Protein AF-A0A7W1Z2C4-F1 (afdb_monomer_lite)

Radius of gyration: 12.13 Å; chains: 1; bounding box: 27×24×35 Å

Foldseek 3Di:
DDDDPLLVCCLPVCVVLCVPQQLPDQDAPPHGDPSVVSVVLSVCSNVVVDPPSVPSVVSSVRSVVCVVPVD

Sequence (71 aa):
GFEVPMGAWLRSSLREMVEESLLKRDEMLGLEVNKKALRQLYDLHLNGRSDYSWALWPLLSLSLWMKKHYQ

Structure (mmCIF, N/CA/C/O backbone):
data_AF-A0A7W1Z2C4-F1
#
_entry.id   AF-A0A7W1Z2C4-F1
#
loop_
_atom_site.group_PDB
_atom_site.id
_atom_site.type_symbol
_atom_site.label_atom_id
_atom_site.label_alt_id
_atom_site.label_comp_id
_atom_site.label_asym_id
_atom_site.label_entity_id
_atom_site.label_seq_id
_atom_site.pdbx_PDB_ins_code
_atom_site.Cartn_x
_atom_site.Cartn_y
_atom_site.Cartn_z
_atom_site.occupancy
_atom_site.B_iso_or_equiv
_atom_site.auth_seq_id
_atom_site.auth_comp_id
_atom_site.auth_asym_id
_atom_site.auth_atom_id
_atom_site.pdbx_PDB_model_num
ATOM 1 N N . GLY A 1 1 ? 7.771 12.791 -21.812 1.00 54.44 1 GLY A N 1
ATOM 2 C CA . GLY A 1 1 ? 7.299 13.180 -20.470 1.00 54.44 1 GLY A CA 1
ATOM 3 C C . GLY A 1 1 ? 7.907 12.234 -19.460 1.00 54.44 1 GLY A C 1
ATOM 4 O O . GLY A 1 1 ? 8.135 11.087 -19.817 1.00 54.44 1 GLY A O 1
ATOM 5 N N . PHE A 1 2 ? 8.221 12.704 -18.255 1.00 69.69 2 PHE A N 1
ATOM 6 C CA . PHE A 1 2 ? 8.695 11.841 -17.171 1.00 69.69 2 PHE A CA 1
ATOM 7 C C . PHE A 1 2 ? 7.479 11.219 -16.491 1.00 69.69 2 PHE A C 1
ATOM 9 O O . PHE A 1 2 ? 6.729 11.919 -15.814 1.00 69.69 2 PHE A O 1
ATOM 16 N N . GLU A 1 3 ? 7.248 9.929 -16.715 1.00 76.44 3 GLU A N 1
ATOM 17 C CA . GLU A 1 3 ? 6.251 9.204 -15.936 1.00 76.44 3 GLU A CA 1
ATOM 18 C C . GLU A 1 3 ? 6.789 8.961 -14.529 1.00 76.44 3 GLU A C 1
ATOM 20 O O . GLU A 1 3 ? 7.939 8.562 -14.330 1.00 76.44 3 GLU A O 1
ATOM 25 N N . VAL A 1 4 ? 5.945 9.231 -13.540 1.00 84.88 4 VAL A N 1
ATOM 26 C CA . VAL A 1 4 ? 6.240 8.936 -12.143 1.00 84.88 4 VAL A CA 1
ATOM 27 C C . VAL A 1 4 ? 6.305 7.411 -11.991 1.00 84.88 4 VAL A C 1
ATOM 29 O O . VAL A 1 4 ? 5.316 6.743 -12.302 1.00 84.88 4 VAL A O 1
ATOM 32 N N . PRO A 1 5 ? 7.412 6.827 -11.496 1.00 92.75 5 PRO A N 1
ATOM 33 C CA . PRO A 1 5 ? 7.592 5.379 -11.449 1.00 92.75 5 PRO A CA 1
ATOM 34 C C . PRO A 1 5 ? 6.872 4.765 -10.236 1.00 92.75 5 PRO A C 1
ATOM 36 O O . PRO A 1 5 ? 7.480 4.082 -9.409 1.00 92.75 5 PRO A O 1
ATOM 39 N N . MET A 1 6 ? 5.558 4.999 -10.133 1.00 94.38 6 MET A N 1
ATOM 40 C CA . MET A 1 6 ? 4.716 4.569 -9.010 1.00 94.38 6 MET A CA 1
ATOM 41 C C . MET A 1 6 ? 4.886 3.078 -8.720 1.00 94.38 6 MET A C 1
ATOM 43 O O . MET A 1 6 ? 5.105 2.698 -7.573 1.00 94.38 6 MET A O 1
ATOM 47 N N . GLY A 1 7 ? 4.881 2.238 -9.758 1.00 95.50 7 GLY A N 1
ATOM 48 C CA . GLY A 1 7 ? 5.030 0.794 -9.592 1.00 95.50 7 GLY A CA 1
ATOM 49 C C . GLY A 1 7 ? 6.410 0.353 -9.127 1.00 95.50 7 GLY A C 1
ATOM 50 O O . GLY A 1 7 ? 6.536 -0.694 -8.500 1.00 95.50 7 GLY A O 1
ATOM 51 N N . ALA A 1 8 ? 7.467 1.119 -9.406 1.00 95.69 8 ALA A N 1
ATOM 52 C CA . ALA A 1 8 ? 8.783 0.829 -8.843 1.00 95.69 8 ALA A CA 1
ATOM 53 C C . ALA A 1 8 ? 8.807 1.175 -7.350 1.00 95.69 8 ALA A C 1
ATOM 55 O O . ALA A 1 8 ? 9.256 0.366 -6.539 1.00 95.69 8 ALA A O 1
ATOM 56 N N . TRP A 1 9 ? 8.268 2.335 -6.973 1.00 96.69 9 TRP A N 1
ATOM 57 C CA . TRP A 1 9 ? 8.213 2.773 -5.579 1.00 96.69 9 TRP A CA 1
ATOM 58 C C . TRP A 1 9 ? 7.341 1.864 -4.716 1.00 96.69 9 TRP A C 1
ATOM 60 O O . TRP A 1 9 ? 7.795 1.399 -3.674 1.00 96.69 9 TRP A O 1
ATOM 70 N N . LEU A 1 10 ? 6.134 1.525 -5.174 1.00 97.06 10 LEU A N 1
ATOM 71 C CA . LEU A 1 10 ? 5.206 0.633 -4.465 1.00 97.06 10 LEU A CA 1
ATOM 72 C C . LEU A 1 10 ? 5.774 -0.781 -4.246 1.00 97.06 10 LEU A C 1
ATOM 74 O O . LEU A 1 10 ? 5.417 -1.435 -3.267 1.00 97.06 10 LEU A O 1
ATOM 78 N N . ARG A 1 11 ? 6.692 -1.234 -5.112 1.00 96.81 11 ARG A N 1
ATOM 79 C CA . ARG A 1 11 ? 7.416 -2.511 -4.968 1.00 96.81 11 ARG A CA 1
ATOM 80 C C . ARG A 1 11 ? 8.694 -2.423 -4.132 1.00 96.81 11 ARG A C 1
ATOM 82 O O . ARG A 1 11 ? 9.237 -3.461 -3.762 1.00 96.81 11 ARG A O 1
ATOM 89 N N . SER A 1 12 ? 9.195 -1.219 -3.857 1.00 95.81 12 SER A N 1
ATOM 90 C CA . SER A 1 12 ? 10.481 -1.007 -3.183 1.00 95.81 12 SER A CA 1
ATOM 91 C C . SER A 1 12 ? 10.380 0.043 -2.077 1.00 95.81 12 SER A C 1
ATOM 93 O O . SER A 1 12 ? 9.992 -0.288 -0.961 1.00 95.81 12 SER A O 1
ATOM 95 N N . SER A 1 13 ? 10.695 1.304 -2.367 1.00 96.75 13 SER A N 1
ATOM 96 C CA . SER A 1 13 ? 10.827 2.380 -1.379 1.00 96.75 13 SER A CA 1
ATOM 97 C C . SER A 1 13 ? 9.563 2.664 -0.558 1.00 96.75 13 SER A C 1
ATOM 99 O O . SER A 1 13 ? 9.672 3.172 0.552 1.00 96.75 13 SER A O 1
ATOM 101 N N . LEU A 1 14 ? 8.373 2.333 -1.066 1.00 97.25 14 LEU A N 1
ATOM 102 C CA . LEU A 1 14 ? 7.092 2.496 -0.367 1.00 97.25 14 LEU A CA 1
ATOM 103 C C . LEU A 1 14 ? 6.511 1.176 0.148 1.00 97.25 14 LEU A C 1
ATOM 105 O O . LEU A 1 14 ? 5.416 1.178 0.708 1.00 97.25 14 LEU A O 1
ATOM 109 N N . ARG A 1 15 ? 7.218 0.054 -0.024 1.00 96.56 15 ARG A N 1
ATOM 110 C CA . ARG A 1 15 ? 6.725 -1.279 0.337 1.00 96.56 15 ARG A CA 1
ATOM 111 C C . ARG A 1 15 ? 6.307 -1.350 1.808 1.00 96.56 15 ARG A C 1
ATOM 113 O O . ARG A 1 15 ? 5.165 -1.686 2.103 1.00 96.56 15 ARG A O 1
ATOM 120 N N . GLU A 1 16 ? 7.208 -0.963 2.706 1.00 96.94 16 GLU A N 1
ATOM 121 C CA . GLU A 1 16 ? 6.957 -0.944 4.152 1.00 96.94 16 GLU A CA 1
ATOM 122 C C . GLU A 1 16 ? 5.795 -0.007 4.504 1.00 96.94 16 GLU A C 1
ATOM 124 O O . GLU A 1 16 ? 4.931 -0.335 5.310 1.00 96.94 16 GLU A O 1
ATOM 129 N N . MET A 1 17 ? 5.700 1.141 3.831 1.00 97.00 17 MET A N 1
ATOM 130 C CA . MET A 1 17 ? 4.617 2.094 4.058 1.00 97.00 17 MET A CA 1
ATOM 131 C C . MET A 1 17 ? 3.246 1.515 3.683 1.00 97.00 17 MET A C 1
ATOM 133 O O . MET A 1 17 ? 2.263 1.760 4.387 1.00 97.00 17 MET A O 1
ATOM 137 N N . VAL A 1 18 ? 3.175 0.718 2.613 1.00 97.62 18 VAL A N 1
ATOM 138 C CA . VAL A 1 18 ? 1.969 -0.030 2.241 1.00 97.62 18 VAL A CA 1
ATOM 139 C C . VAL A 1 18 ? 1.644 -1.083 3.299 1.00 97.62 18 VAL A C 1
ATOM 141 O O . VAL A 1 18 ? 0.514 -1.113 3.789 1.00 97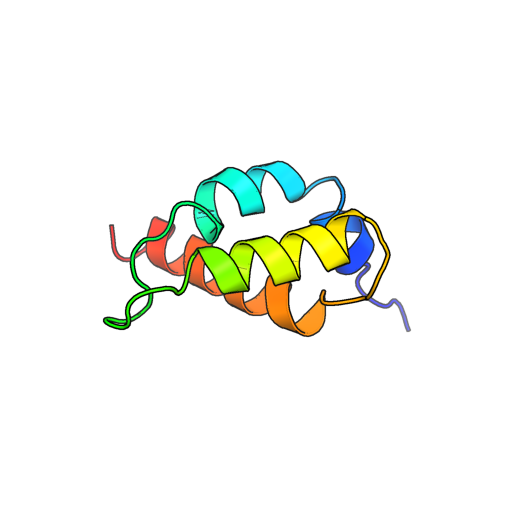.62 18 VAL A O 1
ATOM 144 N N . GLU A 1 19 ? 2.618 -1.901 3.694 1.00 97.06 19 GLU A N 1
ATOM 145 C CA . GLU A 1 19 ? 2.443 -2.960 4.699 1.00 97.06 19 GLU A CA 1
ATOM 146 C C . GLU A 1 19 ? 1.975 -2.411 6.057 1.00 97.06 19 GLU A C 1
ATOM 148 O O . GLU A 1 19 ? 1.050 -2.964 6.656 1.00 97.06 19 GLU A O 1
ATOM 153 N N . GLU A 1 20 ? 2.523 -1.279 6.494 1.00 96.00 20 GLU A N 1
ATOM 154 C CA . GLU A 1 20 ? 2.245 -0.696 7.806 1.00 96.00 20 GLU A CA 1
ATOM 155 C C . GLU A 1 20 ? 1.026 0.225 7.835 1.00 96.00 20 GLU A C 1
ATOM 157 O O . GLU A 1 20 ? 0.276 0.227 8.810 1.00 96.00 20 GLU A O 1
ATOM 162 N N . SER A 1 21 ? 0.814 1.025 6.788 1.00 95.50 21 SER A N 1
ATOM 163 C CA . SER A 1 21 ? -0.252 2.034 6.795 1.00 95.50 21 SER A CA 1
ATOM 164 C C . SER A 1 21 ? -1.494 1.551 6.064 1.00 95.50 21 SER A C 1
ATOM 166 O O . SER A 1 21 ? -2.602 1.750 6.549 1.00 95.50 21 SER A O 1
ATOM 168 N N . LEU A 1 22 ? -1.355 0.925 4.896 1.00 97.19 22 LEU A N 1
ATOM 169 C CA . LEU A 1 22 ? -2.501 0.529 4.076 1.00 97.19 22 LEU A CA 1
ATOM 170 C C . LEU A 1 22 ? -3.047 -0.843 4.501 1.00 97.19 22 LEU A C 1
ATOM 172 O O . LEU A 1 22 ? -4.234 -0.981 4.776 1.00 97.19 22 LEU A O 1
ATOM 176 N N . LEU A 1 23 ? -2.186 -1.854 4.605 1.00 97.19 23 LEU A N 1
ATOM 177 C CA . LEU A 1 23 ? -2.617 -3.247 4.756 1.00 97.19 23 LEU A CA 1
ATOM 178 C C . LEU A 1 23 ? -3.121 -3.608 6.160 1.00 97.19 23 LEU A C 1
ATOM 180 O O . LEU A 1 23 ? -3.787 -4.632 6.319 1.00 97.19 23 LEU A O 1
ATOM 184 N N . LYS A 1 24 ? -2.807 -2.790 7.168 1.00 95.12 24 LYS A N 1
ATOM 185 C CA . LYS A 1 24 ? -3.276 -2.971 8.548 1.00 95.12 24 LYS A CA 1
ATOM 186 C C . LYS A 1 24 ? -4.621 -2.299 8.832 1.00 95.12 24 LYS A C 1
ATOM 188 O O . LYS A 1 24 ? -5.209 -2.588 9.869 1.00 95.12 24 LYS A O 1
ATOM 193 N N . ARG A 1 25 ? -5.133 -1.457 7.926 1.00 93.50 25 ARG A N 1
ATOM 194 C CA . ARG A 1 25 ? -6.408 -0.747 8.113 1.00 93.50 25 ARG A CA 1
ATOM 195 C C . ARG A 1 25 ? -7.595 -1.705 8.187 1.00 93.50 25 ARG A C 1
ATOM 197 O O . ARG A 1 25 ? -7.733 -2.580 7.335 1.00 93.50 25 ARG A O 1
ATOM 204 N N . ASP A 1 26 ? -8.451 -1.496 9.182 1.00 95.25 26 ASP A N 1
ATOM 205 C CA . ASP A 1 26 ? -9.756 -2.157 9.304 1.00 95.25 26 ASP A CA 1
ATOM 206 C C . ASP A 1 26 ? -10.847 -1.428 8.517 1.00 95.25 26 ASP A C 1
ATOM 208 O O . ASP A 1 26 ? -11.698 -2.069 7.909 1.00 95.25 26 ASP A O 1
ATOM 212 N N . GLU A 1 27 ? -10.788 -0.097 8.468 1.00 95.12 27 GLU A N 1
ATOM 213 C CA . GLU A 1 27 ? -11.758 0.741 7.764 1.00 95.12 27 GLU A CA 1
ATOM 214 C C . GLU A 1 27 ? -11.083 1.883 6.995 1.00 95.12 27 GLU A C 1
ATOM 216 O O . GLU A 1 27 ? -9.949 2.284 7.296 1.00 95.12 27 GLU A O 1
ATOM 221 N N . MET A 1 28 ? -11.789 2.384 5.982 1.00 94.56 28 MET A N 1
ATOM 222 C CA . MET A 1 28 ? -11.509 3.657 5.327 1.00 94.56 28 MET A CA 1
ATOM 223 C C . MET A 1 28 ? -12.811 4.410 5.070 1.00 94.56 28 MET A C 1
ATOM 225 O O . MET A 1 28 ? -13.684 3.920 4.354 1.00 94.56 28 MET A O 1
ATOM 229 N N . LEU A 1 29 ? -12.898 5.637 5.588 1.00 93.12 29 LEU A N 1
ATOM 230 C CA . LEU A 1 29 ? -14.045 6.533 5.408 1.00 93.12 29 LEU A CA 1
ATOM 231 C C . LEU A 1 29 ? -15.378 5.910 5.867 1.00 93.12 29 LEU A C 1
ATOM 233 O O . LEU A 1 29 ? -16.419 6.145 5.256 1.00 93.12 29 LEU A O 1
ATOM 237 N N . GLY A 1 30 ? -15.349 5.115 6.940 1.00 93.25 30 GLY A N 1
ATOM 238 C CA . GLY A 1 3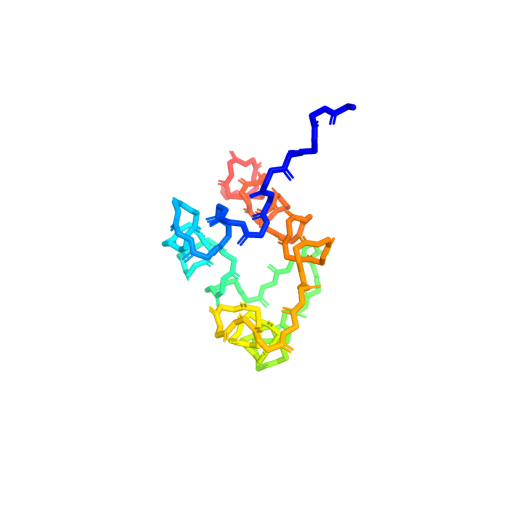0 ? -16.533 4.462 7.502 1.00 93.25 30 GLY A CA 1
ATOM 239 C C . GLY A 1 30 ? -16.955 3.180 6.780 1.00 93.25 30 GLY A C 1
ATOM 240 O O . GLY A 1 30 ? -17.993 2.614 7.116 1.00 93.25 30 GLY A O 1
ATOM 241 N N . LEU A 1 31 ? -16.169 2.707 5.807 1.00 95.75 31 LEU A N 1
ATOM 242 C CA . LEU A 1 31 ? -16.372 1.423 5.137 1.00 95.75 31 LEU A CA 1
ATOM 243 C C . LEU A 1 31 ? -15.310 0.419 5.577 1.00 95.75 31 LEU A C 1
ATOM 245 O O . LEU A 1 31 ? -14.117 0.727 5.578 1.00 95.75 31 LEU A O 1
ATOM 249 N N . GLU A 1 32 ? -15.735 -0.802 5.897 1.00 97.19 32 GLU A N 1
ATOM 250 C CA . GLU A 1 32 ? -14.808 -1.892 6.196 1.00 97.19 32 GLU A CA 1
ATOM 251 C C . GLU A 1 32 ? -13.923 -2.206 4.985 1.00 97.19 32 GLU A C 1
ATOM 253 O O . GLU A 1 32 ? -14.384 -2.386 3.852 1.00 97.19 32 GLU A O 1
ATOM 258 N N . VAL A 1 33 ? -12.621 -2.309 5.233 1.00 96.12 33 VAL A N 1
ATOM 259 C CA . VAL A 1 33 ? -11.650 -2.710 4.223 1.00 96.12 33 VAL A CA 1
ATOM 260 C C . VAL A 1 33 ? -11.674 -4.225 4.104 1.00 96.12 33 VAL A C 1
ATOM 262 O O . VAL A 1 33 ? -11.357 -4.956 5.043 1.00 96.12 33 VAL A O 1
ATOM 265 N N . ASN A 1 34 ? -11.943 -4.727 2.899 1.00 96.88 34 ASN A N 1
ATOM 266 C CA . ASN A 1 34 ? -11.739 -6.140 2.603 1.00 96.88 34 ASN A CA 1
ATOM 267 C C . ASN A 1 34 ? -10.232 -6.456 2.553 1.00 96.88 34 ASN A C 1
ATOM 269 O O . ASN A 1 34 ? -9.595 -6.418 1.496 1.00 96.88 34 ASN A O 1
ATOM 273 N N . LYS A 1 35 ? -9.660 -6.794 3.715 1.00 96.19 35 LYS A N 1
ATOM 274 C CA . LYS A 1 35 ? -8.228 -7.087 3.891 1.00 96.19 35 LYS A CA 1
ATOM 275 C C . LYS A 1 35 ? -7.726 -8.192 2.966 1.00 96.19 35 LYS A C 1
ATOM 277 O O . LYS A 1 35 ? -6.606 -8.111 2.466 1.00 96.19 35 LYS A O 1
ATOM 282 N N . LYS A 1 36 ? -8.553 -9.210 2.705 1.00 97.31 36 LYS A N 1
ATOM 283 C CA . LYS A 1 36 ? -8.194 -10.326 1.820 1.00 97.31 36 LYS A CA 1
ATOM 284 C C . LYS A 1 36 ? -8.033 -9.853 0.377 1.00 97.31 36 LYS A C 1
ATOM 286 O O . LYS A 1 36 ? -7.011 -10.144 -0.236 1.00 97.31 36 LYS A O 1
ATOM 291 N N . ALA A 1 37 ? -9.008 -9.109 -0.143 1.00 97.12 37 ALA A N 1
ATOM 292 C CA . ALA A 1 37 ? -8.949 -8.571 -1.500 1.00 97.12 37 ALA A CA 1
ATOM 293 C C . ALA A 1 37 ? -7.780 -7.584 -1.661 1.00 97.12 37 ALA A C 1
ATOM 295 O O . ALA A 1 37 ? -7.031 -7.663 -2.633 1.00 97.12 37 ALA A O 1
ATOM 296 N N . LEU A 1 38 ? -7.571 -6.710 -0.669 1.00 97.75 38 LEU A N 1
ATOM 297 C CA . LEU A 1 38 ? -6.470 -5.749 -0.669 1.00 97.75 38 LEU A CA 1
ATOM 298 C C . LEU A 1 38 ? -5.095 -6.439 -0.652 1.00 97.75 38 LEU A C 1
ATOM 300 O O . LEU A 1 38 ? -4.215 -6.063 -1.425 1.00 97.75 38 LEU A O 1
ATOM 304 N N . ARG A 1 39 ? -4.917 -7.477 0.180 1.00 97.81 39 ARG A N 1
ATOM 305 C CA . ARG A 1 39 ? -3.697 -8.303 0.208 1.00 97.81 39 ARG A CA 1
ATOM 306 C C . ARG A 1 39 ? -3.450 -8.972 -1.140 1.00 97.81 39 ARG A C 1
ATOM 308 O O . ARG A 1 39 ? -2.347 -8.866 -1.653 1.00 97.81 39 ARG A O 1
ATOM 315 N N . GLN A 1 40 ? -4.467 -9.596 -1.734 1.00 97.69 40 GLN A N 1
ATOM 316 C CA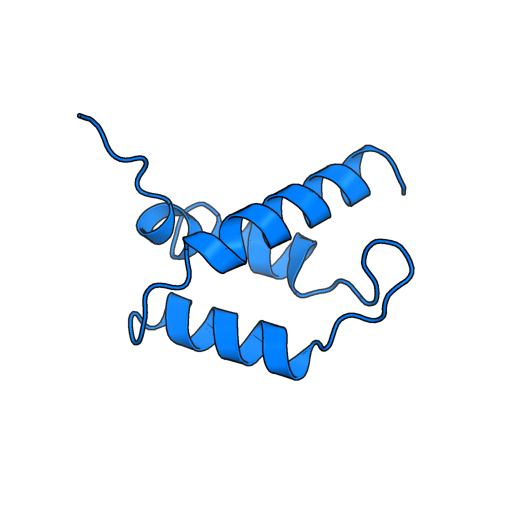 . GLN A 1 40 ? -4.332 -10.259 -3.035 1.00 97.69 40 GLN A CA 1
ATOM 317 C C . GLN A 1 40 ? -3.910 -9.284 -4.141 1.00 97.69 40 GLN A C 1
ATOM 319 O O . GLN A 1 40 ? -2.996 -9.583 -4.907 1.00 97.69 40 GLN A O 1
ATOM 324 N N . LEU A 1 41 ? -4.540 -8.108 -4.206 1.00 97.56 41 LEU A N 1
ATOM 325 C CA . LEU A 1 41 ? -4.199 -7.070 -5.179 1.00 97.56 41 LEU A CA 1
ATOM 326 C C . LEU A 1 41 ? -2.762 -6.566 -4.981 1.00 97.56 41 LEU A C 1
ATOM 328 O O . LEU A 1 41 ? -2.009 -6.430 -5.948 1.00 97.56 41 LEU A O 1
ATOM 332 N N . TYR A 1 42 ? -2.361 -6.351 -3.726 1.00 98.06 42 TYR A N 1
ATOM 333 C CA . TYR A 1 42 ? -0.996 -5.972 -3.381 1.00 98.06 42 TYR A CA 1
ATOM 334 C C . TYR A 1 42 ? 0.030 -7.046 -3.762 1.00 98.06 42 TYR A C 1
ATOM 336 O O . TYR A 1 42 ? 1.034 -6.721 -4.387 1.00 98.06 42 TYR A O 1
ATOM 344 N N . ASP A 1 43 ? -0.231 -8.319 -3.469 1.00 98.06 43 ASP A N 1
ATOM 345 C CA . ASP A 1 43 ? 0.700 -9.415 -3.754 1.00 98.06 43 ASP A CA 1
ATOM 346 C C . ASP A 1 43 ? 0.884 -9.626 -5.265 1.00 98.06 43 ASP A C 1
ATOM 348 O O . ASP A 1 43 ? 1.997 -9.880 -5.733 1.00 98.06 43 ASP A O 1
ATOM 352 N N . LEU A 1 44 ? -0.185 -9.489 -6.059 1.00 98.12 44 LEU A N 1
ATOM 353 C CA . LEU A 1 44 ? -0.090 -9.534 -7.523 1.00 98.12 44 LEU A CA 1
ATOM 354 C C . LEU A 1 44 ? 0.788 -8.400 -8.067 1.00 98.12 44 LEU A C 1
ATOM 356 O O . LEU A 1 44 ? 1.578 -8.627 -8.989 1.00 98.12 44 LEU A O 1
ATOM 360 N N . HIS A 1 45 ? 0.679 -7.205 -7.480 1.00 97.81 45 HIS A N 1
ATOM 361 C CA . HIS A 1 45 ? 1.531 -6.073 -7.826 1.00 97.81 45 HIS A CA 1
ATOM 362 C C . HIS A 1 45 ? 2.983 -6.294 -7.406 1.00 97.81 45 HIS A C 1
ATOM 364 O O . HIS A 1 45 ? 3.891 -6.140 -8.223 1.00 97.81 45 HIS A O 1
ATOM 370 N N . LEU A 1 46 ? 3.201 -6.700 -6.154 1.00 96.62 46 LEU A N 1
ATOM 371 C CA . LEU A 1 46 ? 4.522 -6.886 -5.566 1.00 96.62 46 LEU A CA 1
ATOM 372 C C . LEU A 1 46 ? 5.348 -7.904 -6.358 1.00 96.62 46 LEU A C 1
ATOM 374 O O . LEU A 1 46 ? 6.509 -7.654 -6.674 1.00 96.62 46 LEU A O 1
ATOM 378 N N . ASN A 1 47 ? 4.713 -9.004 -6.764 1.00 96.38 47 ASN A N 1
ATOM 379 C CA . ASN A 1 47 ? 5.341 -10.061 -7.555 1.00 96.38 47 ASN A CA 1
ATOM 380 C C . ASN A 1 47 ? 5.466 -9.729 -9.054 1.00 96.38 47 ASN A C 1
ATOM 382 O O . ASN A 1 47 ? 5.881 -10.582 -9.836 1.00 96.38 47 ASN A O 1
ATOM 386 N N . GLY A 1 48 ? 5.071 -8.526 -9.488 1.00 94.50 48 GLY A N 1
ATOM 387 C CA . GLY A 1 48 ? 5.139 -8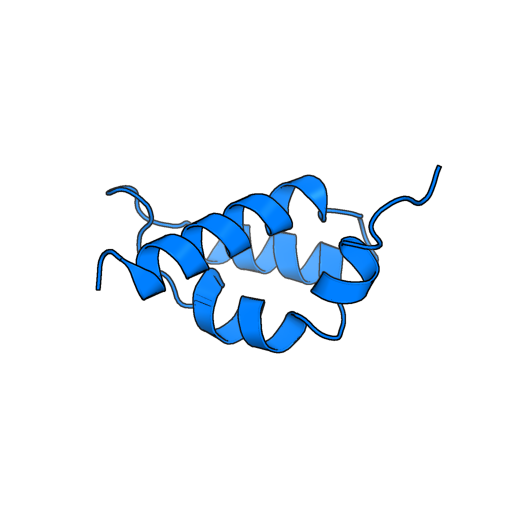.107 -10.890 1.00 94.50 48 GLY A CA 1
ATOM 388 C C . GLY A 1 48 ? 4.203 -8.877 -11.826 1.00 94.50 48 GLY A C 1
ATOM 389 O O . GLY A 1 48 ? 4.408 -8.862 -13.035 1.00 94.50 48 GLY A O 1
ATOM 390 N N . ARG A 1 49 ? 3.180 -9.557 -11.289 1.00 93.75 49 ARG A N 1
ATOM 391 C CA . ARG A 1 49 ? 2.206 -10.331 -12.079 1.00 93.75 49 ARG A CA 1
ATOM 392 C C . ARG A 1 49 ? 1.218 -9.425 -12.807 1.00 93.75 49 ARG A C 1
ATOM 394 O O . ARG A 1 49 ? 0.672 -9.817 -13.835 1.00 93.75 49 ARG A O 1
ATOM 401 N N . SER A 1 50 ? 0.964 -8.236 -12.271 1.00 94.94 50 SER A N 1
ATOM 402 C CA . SER A 1 50 ? 0.146 -7.189 -12.888 1.00 94.94 50 SER A CA 1
ATOM 403 C C . SER A 1 50 ? 0.527 -5.827 -12.311 1.00 94.94 50 SER A C 1
ATOM 405 O O . SER A 1 50 ? 0.978 -5.737 -11.169 1.00 94.94 50 SER A O 1
ATOM 407 N N . ASP A 1 51 ? 0.331 -4.755 -13.076 1.00 96.12 51 ASP A N 1
ATOM 408 C CA . ASP A 1 51 ? 0.551 -3.402 -12.573 1.00 96.12 51 ASP A CA 1
ATOM 409 C C . ASP A 1 51 ? -0.736 -2.820 -11.968 1.00 96.12 51 ASP A C 1
ATOM 411 O O . ASP A 1 51 ? -1.626 -2.364 -12.682 1.00 96.12 51 ASP A O 1
ATOM 415 N N . TYR A 1 52 ? -0.823 -2.827 -10.636 1.00 97.62 52 TYR A N 1
ATOM 416 C CA . TYR A 1 52 ? -1.898 -2.184 -9.880 1.00 97.62 52 TYR A CA 1
ATOM 417 C C . TYR A 1 52 ? -1.488 -0.834 -9.277 1.00 97.62 52 TYR A C 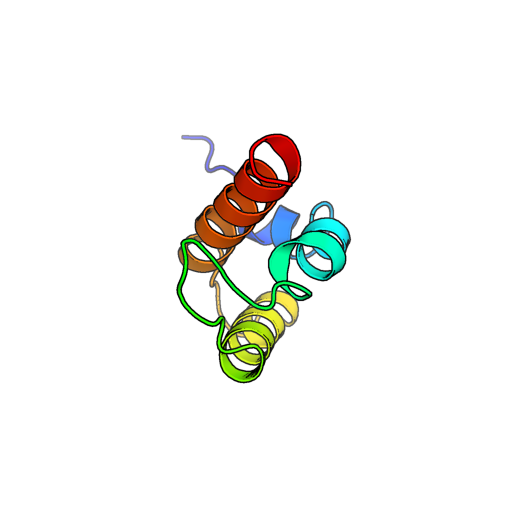1
ATOM 419 O O . TYR A 1 52 ? -2.123 -0.377 -8.326 1.00 97.62 52 TYR A O 1
ATOM 427 N N . SER A 1 53 ? -0.458 -0.166 -9.811 1.00 96.44 53 SER A N 1
ATOM 428 C CA . SER A 1 53 ? 0.018 1.125 -9.285 1.00 96.44 53 SER A CA 1
ATOM 429 C C . SER A 1 53 ? -1.097 2.160 -9.187 1.00 96.44 53 SER A C 1
ATOM 431 O O . SER A 1 53 ? -1.247 2.816 -8.160 1.00 96.44 53 SER A O 1
ATOM 433 N N . TRP A 1 54 ? -1.933 2.249 -10.222 1.00 95.69 54 TRP A N 1
ATOM 434 C CA . TRP A 1 54 ? -3.057 3.185 -10.284 1.00 95.69 54 TRP A CA 1
ATOM 435 C C . TRP A 1 54 ? -4.159 2.909 -9.255 1.00 95.69 54 TRP A C 1
ATOM 437 O O . TRP A 1 54 ? -4.892 3.825 -8.899 1.00 95.69 54 TRP A O 1
ATOM 447 N N . ALA A 1 55 ? -4.261 1.677 -8.749 1.00 95.94 55 ALA A N 1
ATOM 448 C CA . ALA A 1 55 ? -5.199 1.319 -7.688 1.00 95.94 55 ALA A CA 1
ATOM 449 C C . ALA A 1 55 ? -4.571 1.475 -6.294 1.00 95.94 55 ALA A C 1
ATOM 451 O O . ALA A 1 55 ? -5.183 2.033 -5.387 1.00 95.94 55 ALA A O 1
ATOM 452 N N . LEU A 1 56 ? -3.333 1.011 -6.113 1.00 97.44 56 LEU A N 1
ATOM 453 C CA . LEU A 1 56 ? -2.643 1.032 -4.821 1.00 97.44 56 LEU A CA 1
ATOM 454 C C . LEU A 1 56 ? -2.224 2.439 -4.394 1.00 97.44 56 LEU A C 1
ATOM 456 O O . LEU A 1 56 ? -2.270 2.752 -3.207 1.00 97.44 56 LEU A O 1
ATOM 460 N N . TRP A 1 57 ? -1.838 3.297 -5.339 1.00 97.19 57 TRP A N 1
ATOM 461 C CA . TRP A 1 57 ? -1.401 4.659 -5.047 1.00 97.19 57 TRP A CA 1
ATOM 462 C C . TRP A 1 57 ? -2.462 5.523 -4.342 1.00 97.19 57 TRP A C 1
ATOM 464 O O . TRP A 1 57 ? -2.151 6.085 -3.286 1.00 97.19 57 TRP A O 1
ATOM 474 N N . PRO A 1 58 ? -3.711 5.639 -4.845 1.00 96.69 58 PRO A N 1
ATOM 475 C CA . PRO A 1 58 ? -4.743 6.405 -4.150 1.00 96.69 58 PRO A CA 1
ATOM 476 C C . PRO A 1 58 ? -5.128 5.775 -2.806 1.00 96.69 58 PRO A C 1
ATOM 478 O O . PRO A 1 58 ? -5.342 6.510 -1.846 1.00 96.69 58 PRO A O 1
ATOM 481 N N . LEU A 1 59 ? -5.140 4.442 -2.692 1.00 97.31 59 LEU A N 1
ATOM 482 C CA . LEU A 1 59 ? -5.412 3.755 -1.423 1.00 97.31 59 LEU A CA 1
ATOM 483 C C . LEU A 1 59 ? -4.337 4.043 -0.367 1.00 97.31 59 LEU A C 1
ATOM 485 O O . LEU A 1 59 ? -4.655 4.341 0.785 1.00 97.31 59 LEU A O 1
ATOM 489 N N . LEU A 1 60 ? -3.061 3.998 -0.758 1.00 97.81 60 LEU A N 1
ATOM 490 C CA . LEU A 1 60 ? -1.949 4.348 0.120 1.00 97.81 60 LE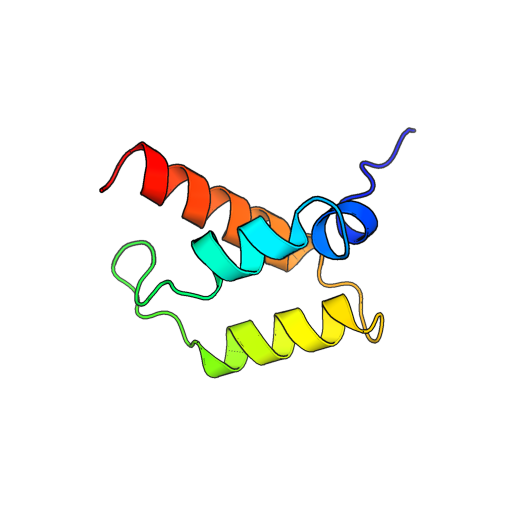U A CA 1
ATOM 491 C C . LEU A 1 60 ? -2.041 5.817 0.534 1.00 97.81 60 LEU A C 1
ATOM 493 O O . LEU A 1 60 ? -1.948 6.130 1.718 1.00 97.81 60 LEU A O 1
ATOM 497 N N . SER A 1 61 ? -2.269 6.702 -0.437 1.00 97.25 61 SER A N 1
ATOM 498 C CA . SER A 1 61 ? -2.383 8.144 -0.211 1.00 97.25 61 SER A CA 1
ATOM 499 C C . SER A 1 61 ? -3.516 8.473 0.766 1.00 97.25 61 SER A C 1
ATOM 501 O O . SER A 1 61 ? -3.304 9.223 1.718 1.00 97.25 61 SER A O 1
ATOM 503 N N . LEU A 1 62 ? -4.692 7.857 0.589 1.00 97.50 62 LEU A N 1
ATOM 504 C CA . LEU A 1 62 ? -5.821 7.992 1.509 1.00 97.50 62 LEU A CA 1
ATOM 505 C C . LEU A 1 62 ? -5.474 7.461 2.902 1.00 97.50 62 LEU A C 1
ATOM 507 O O . LEU A 1 62 ? -5.719 8.145 3.894 1.00 97.50 62 LEU A O 1
ATOM 511 N N . SER A 1 63 ? -4.854 6.281 2.992 1.00 96.81 63 SER A N 1
ATOM 512 C CA . SER A 1 63 ? -4.465 5.716 4.285 1.00 96.81 63 SER A CA 1
ATOM 513 C C . SER A 1 63 ? -3.495 6.625 5.050 1.00 96.81 63 SER A C 1
ATOM 515 O O . SER A 1 63 ? -3.647 6.818 6.260 1.00 96.81 63 SER A O 1
ATOM 517 N N . LEU A 1 64 ? -2.521 7.222 4.359 1.00 96.75 64 LEU A N 1
ATOM 518 C CA . LEU A 1 64 ? -1.567 8.157 4.956 1.00 96.75 64 LEU A CA 1
ATOM 519 C C . LEU A 1 64 ? -2.235 9.467 5.377 1.00 96.75 64 LEU A C 1
ATOM 521 O O . LEU A 1 64 ? -1.960 9.968 6.467 1.00 96.75 64 LEU A O 1
ATOM 525 N N . TRP A 1 65 ? -3.141 9.997 4.555 1.00 96.94 65 TRP A N 1
ATOM 526 C CA . TRP A 1 65 ? -3.926 11.183 4.889 1.00 96.94 65 TRP A CA 1
ATOM 527 C C . TRP A 1 65 ? -4.764 10.962 6.150 1.00 96.94 65 TRP A C 1
ATOM 529 O O . TRP A 1 65 ? -4.682 11.743 7.096 1.00 96.94 65 TRP A O 1
ATOM 539 N N . MET A 1 66 ? -5.499 9.848 6.207 1.00 95.00 66 MET A N 1
ATOM 540 C CA . MET A 1 66 ? -6.271 9.457 7.384 1.00 95.00 66 MET A CA 1
ATOM 541 C C . MET A 1 66 ? -5.379 9.286 8.616 1.00 95.00 66 MET A C 1
ATOM 543 O O . MET A 1 66 ? -5.743 9.732 9.696 1.00 95.00 66 MET A O 1
ATOM 547 N N . LYS A 1 67 ? -4.191 8.681 8.466 1.00 92.88 67 LYS A N 1
ATOM 548 C CA . LYS A 1 67 ? -3.228 8.505 9.568 1.00 92.88 67 LYS A CA 1
ATOM 549 C C . LYS A 1 67 ? -2.760 9.851 10.121 1.00 92.88 67 LYS A C 1
ATOM 551 O O . LYS A 1 67 ? -2.558 9.989 11.317 1.00 92.88 67 LYS A O 1
ATOM 556 N N . LYS A 1 68 ? -2.579 10.839 9.244 1.00 95.44 68 LYS A N 1
ATOM 557 C CA . LYS A 1 68 ? -2.095 12.170 9.613 1.00 95.44 68 LYS A CA 1
ATOM 558 C C . LYS A 1 68 ? -3.180 13.074 10.210 1.00 95.44 68 LYS A C 1
ATOM 560 O O . LYS A 1 68 ? -2.842 13.943 11.006 1.00 95.44 68 LYS A O 1
ATOM 565 N N . HIS A 1 69 ? -4.438 12.920 9.795 1.00 95.56 69 HIS A N 1
ATOM 566 C CA . HIS A 1 69 ? -5.487 13.916 10.057 1.00 95.56 69 HIS A CA 1
ATOM 567 C C . HIS A 1 69 ? -6.744 13.387 10.769 1.00 95.56 69 HIS A C 1
ATOM 569 O O . HIS A 1 69 ? -7.559 14.201 11.190 1.00 95.56 69 HIS A O 1
ATOM 575 N N . TYR A 1 70 ? -6.923 12.068 10.888 1.00 87.56 70 TYR A N 1
ATOM 576 C CA . TYR A 1 70 ? -8.144 11.435 11.419 1.00 87.56 70 TYR A CA 1
ATOM 577 C C . TYR A 1 70 ? -7.845 10.330 12.449 1.00 87.56 70 TYR A C 1
ATOM 579 O O . TYR A 1 70 ? -8.696 9.475 12.688 1.00 87.56 70 TYR A O 1
ATOM 587 N N . GLN A 1 71 ? -6.635 10.319 13.020 1.00 64.50 71 GLN A N 1
ATOM 588 C CA . GLN A 1 71 ? -6.278 9.496 14.182 1.00 64.50 71 GLN A CA 1
ATOM 589 C C . GLN A 1 71 ? -6.316 10.320 15.462 1.00 64.50 71 GLN A C 1
ATOM 591 O O . GLN A 1 71 ? -5.893 11.497 15.403 1.00 64.50 71 GLN A O 1
#

pLDDT: mean 94.3, std 7.42, range [54.44, 98.12]

Secondary structure (DSSP, 8-state):
-----HHHHHHTTTHHHIIIIITT-SEETTEE--HHHHHHHHHHHHTTSS--HHHHHHHHHHHHHHHHH--